Protein AF-A0A2A2QJ12-F1 (afdb_monomer)

Sequence (114 aa):
MAMLELDFEKTVRPLLKTYCLTCNSTSKQKGELDLERFVSMGDIRRHPLIWKKITEQLEHREMPPADEPQPSVEEIGRLSGWIDRTLGALAASNSGRSAAVRQISKSNPNDSNR

Solvent-accessible surface area (backbone atoms only — not comparable to full-atom values): 6882 Å² total; per-residue (Å²): 108,72,70,60,52,51,45,35,67,72,52,43,49,55,50,39,55,73,48,42,42,78,40,18,15,85,92,32,55,83,64,82,38,58,59,67,78,56,80,45,71,70,51,46,68,76,41,57,68,60,56,51,51,50,38,54,31,43,75,70,61,62,47,39,50,92,92,44,73,71,77,50,74,67,54,43,50,54,46,40,53,49,49,51,55,49,53,50,55,52,50,55,61,48,53,57,55,56,57,68,71,68,68,89,82,76,83,85,92,76,91,81,90,134

pLDDT: mean 83.2, std 16.5, range [41.22, 96.88]

Radius of gyration: 20.64 Å; Cα contacts (8 Å, |Δi|>4): 80; chains: 1; bounding box: 42×31×74 Å

Structure (mmCIF, N/CA/C/O backbone):
data_AF-A0A2A2QJ12-F1
#
_entry.id   AF-A0A2A2QJ12-F1
#
loop_
_atom_site.group_PDB
_atom_site.id
_atom_site.type_symbol
_atom_site.label_atom_id
_atom_site.label_alt_id
_atom_site.label_comp_id
_atom_site.label_asym_id
_atom_site.label_entity_id
_atom_site.label_seq_id
_atom_site.pdbx_PDB_ins_code
_atom_site.Cartn_x
_atom_site.Cartn_y
_atom_site.Cartn_z
_atom_site.occupancy
_atom_site.B_iso_or_equiv
_atom_site.auth_seq_id
_atom_site.auth_comp_id
_atom_site.auth_asym_id
_atom_site.auth_atom_id
_atom_site.pdbx_PDB_model_num
ATOM 1 N N . MET A 1 1 ? 13.008 -8.635 -11.019 1.00 78.06 1 MET A N 1
ATOM 2 C CA . MET A 1 1 ? 11.559 -8.646 -10.714 1.00 78.06 1 MET A CA 1
ATOM 3 C C . MET A 1 1 ? 11.174 -9.731 -9.712 1.00 78.06 1 MET A C 1
ATOM 5 O O . MET A 1 1 ? 10.444 -9.399 -8.798 1.00 78.06 1 MET A O 1
ATOM 9 N N . ALA A 1 2 ? 11.697 -10.964 -9.797 1.00 85.75 2 ALA A N 1
ATOM 10 C CA . ALA A 1 2 ? 11.333 -12.058 -8.876 1.00 85.75 2 ALA A CA 1
ATOM 11 C C . ALA A 1 2 ? 11.457 -11.727 -7.370 1.00 85.75 2 ALA A C 1
ATOM 13 O O . ALA A 1 2 ? 10.586 -12.096 -6.594 1.00 85.75 2 ALA A O 1
ATOM 14 N N . MET A 1 3 ? 12.491 -10.982 -6.957 1.00 89.62 3 MET A N 1
ATOM 15 C CA . MET A 1 3 ? 12.621 -10.522 -5.563 1.00 89.62 3 MET A CA 1
ATOM 16 C C . MET A 1 3 ? 11.497 -9.561 -5.138 1.00 89.62 3 MET A C 1
ATOM 18 O O . MET A 1 3 ? 11.016 -9.657 -4.019 1.00 89.62 3 MET A O 1
ATOM 22 N N . LEU A 1 4 ? 11.033 -8.684 -6.036 1.00 93.19 4 LEU A N 1
ATOM 23 C CA . LEU A 1 4 ? 9.937 -7.749 -5.749 1.00 93.19 4 LEU A CA 1
ATOM 24 C C . LEU A 1 4 ? 8.587 -8.466 -5.645 1.00 93.19 4 LEU A C 1
ATOM 26 O O . LEU A 1 4 ? 7.766 -8.075 -4.824 1.00 93.19 4 LEU A O 1
ATOM 30 N N . GLU A 1 5 ? 8.375 -9.518 -6.439 1.00 92.56 5 GLU A N 1
ATOM 31 C CA . GLU A 1 5 ? 7.189 -10.383 -6.339 1.00 92.56 5 GLU A CA 1
ATOM 32 C C . GLU A 1 5 ? 7.173 -11.144 -5.002 1.00 92.56 5 GLU A C 1
ATOM 34 O O . GLU A 1 5 ? 6.144 -11.241 -4.341 1.00 92.56 5 GLU A O 1
ATOM 39 N N . LEU A 1 6 ? 8.333 -11.644 -4.559 1.00 94.25 6 LEU A N 1
ATOM 40 C CA . LEU A 1 6 ? 8.448 -12.318 -3.266 1.00 94.25 6 LEU A CA 1
ATOM 41 C C . LEU A 1 6 ? 8.174 -11.357 -2.100 1.00 94.25 6 LEU A C 1
ATOM 43 O O . LEU A 1 6 ? 7.432 -11.710 -1.183 1.00 94.25 6 LEU A O 1
ATOM 47 N N . ASP A 1 7 ? 8.749 -10.153 -2.149 1.00 94.38 7 ASP A N 1
ATOM 48 C CA . ASP A 1 7 ? 8.488 -9.091 -1.170 1.00 94.38 7 ASP A CA 1
ATOM 49 C C . ASP A 1 7 ? 7.008 -8.683 -1.171 1.00 94.38 7 ASP A C 1
ATOM 51 O O . ASP A 1 7 ? 6.438 -8.416 -0.110 1.00 94.38 7 ASP A O 1
ATOM 55 N N . PHE A 1 8 ? 6.373 -8.663 -2.349 1.00 94.81 8 PHE A N 1
ATOM 56 C CA . PHE A 1 8 ? 4.955 -8.360 -2.471 1.00 94.81 8 PHE A CA 1
ATOM 57 C C . PHE A 1 8 ? 4.113 -9.363 -1.682 1.00 94.81 8 PHE A C 1
ATOM 59 O O . PHE A 1 8 ? 3.364 -8.969 -0.791 1.00 94.81 8 PHE A O 1
ATOM 66 N N . GLU A 1 9 ? 4.286 -10.659 -1.938 1.00 94.06 9 GLU A N 1
ATOM 67 C CA . GLU A 1 9 ? 3.492 -11.698 -1.277 1.00 94.06 9 GLU A CA 1
ATOM 68 C C . GLU A 1 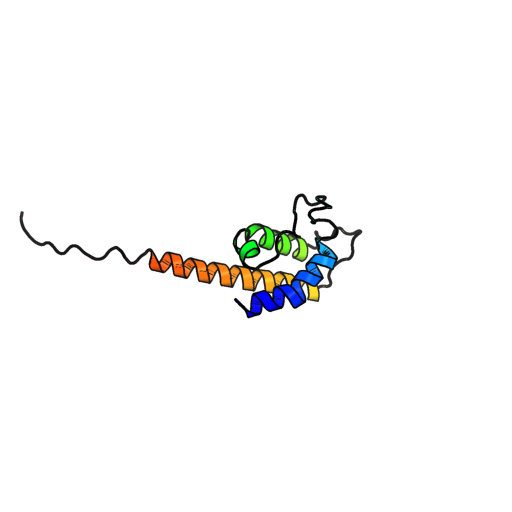9 ? 3.795 -11.827 0.220 1.00 94.06 9 GLU A C 1
ATOM 70 O O . GLU A 1 9 ? 2.883 -12.067 1.014 1.00 94.06 9 GLU A O 1
ATOM 75 N N . LYS A 1 10 ? 5.062 -11.675 0.625 1.00 94.75 10 LYS A N 1
ATOM 76 C CA . LYS A 1 10 ? 5.484 -11.928 2.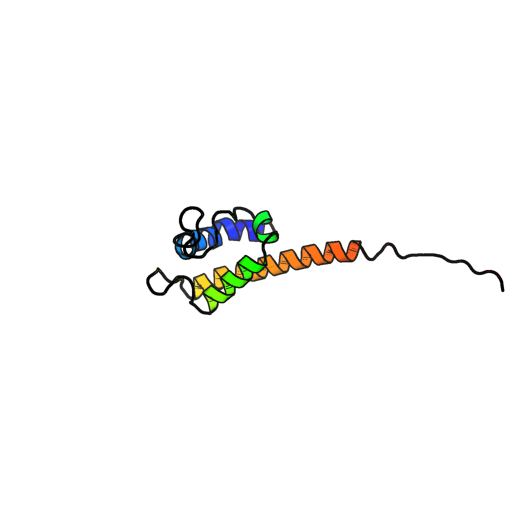012 1.00 94.75 10 LYS A CA 1
ATOM 77 C C . LYS A 1 10 ? 5.368 -10.726 2.936 1.00 94.75 10 LYS A C 1
ATOM 79 O O . LYS A 1 10 ? 5.192 -10.923 4.135 1.00 94.75 10 LYS A O 1
ATOM 84 N N . THR A 1 11 ? 5.479 -9.514 2.404 1.00 93.25 11 THR A N 1
ATOM 85 C CA . THR A 1 11 ? 5.580 -8.301 3.225 1.00 93.25 11 THR A CA 1
ATOM 86 C C . THR A 1 11 ? 4.451 -7.336 2.913 1.00 93.25 11 THR A C 1
ATOM 88 O O . THR A 1 11 ? 3.710 -6.947 3.808 1.00 93.25 11 THR A O 1
ATOM 91 N N . VAL 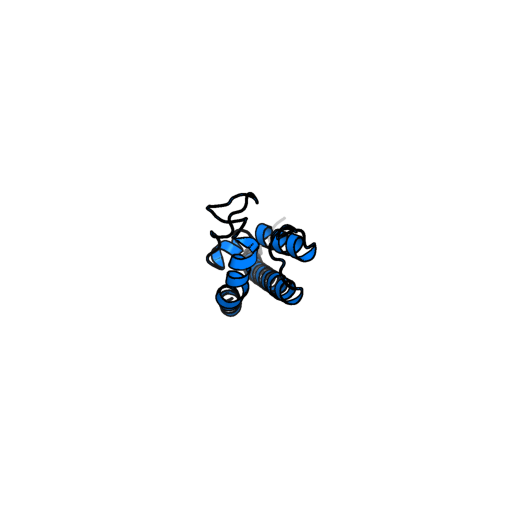A 1 12 ? 4.267 -6.974 1.646 1.00 95.00 12 VAL A N 1
ATOM 92 C CA . VAL A 1 12 ? 3.328 -5.908 1.265 1.00 95.00 12 VAL A CA 1
ATOM 93 C C . VAL A 1 12 ? 1.885 -6.371 1.352 1.00 95.00 12 VAL A C 1
ATOM 95 O O . VAL A 1 12 ? 1.053 -5.692 1.941 1.00 95.00 12 VAL A O 1
ATOM 98 N N . ARG A 1 13 ? 1.571 -7.542 0.802 1.00 93.44 13 ARG A N 1
ATOM 99 C CA . ARG A 1 13 ? 0.207 -8.063 0.747 1.00 93.44 13 ARG A CA 1
ATOM 100 C C . ARG A 1 13 ? -0.400 -8.302 2.137 1.00 93.44 13 ARG A C 1
ATOM 102 O O . ARG A 1 13 ? -1.573 -7.969 2.306 1.00 93.44 13 ARG A O 1
ATOM 109 N N . PRO A 1 14 ? 0.337 -8.808 3.146 1.00 94.81 14 PRO A N 1
ATOM 110 C CA . PRO A 1 14 ? -0.135 -8.809 4.529 1.00 94.81 14 PRO A CA 1
ATOM 111 C C . PRO A 1 14 ? -0.444 -7.407 5.068 1.00 94.81 14 PRO A C 1
ATOM 113 O O . PRO A 1 14 ? -1.500 -7.220 5.661 1.00 94.81 14 PRO A O 1
ATOM 116 N N . LEU A 1 15 ? 0.411 -6.411 4.811 1.00 94.69 15 LEU A N 1
ATOM 117 C CA . LEU A 1 15 ? 0.168 -5.034 5.259 1.00 94.69 15 LEU A CA 1
ATOM 118 C C . LEU A 1 15 ? -1.064 -4.423 4.574 1.00 94.69 15 LEU A C 1
ATOM 120 O O . LEU A 1 15 ? -1.899 -3.817 5.239 1.00 94.69 15 LEU A O 1
ATOM 124 N N . LEU A 1 16 ? -1.242 -4.651 3.269 1.00 93.75 16 LEU A N 1
ATOM 125 C CA . LEU A 1 16 ? -2.446 -4.223 2.551 1.00 93.75 16 LEU A CA 1
ATOM 126 C C . LEU A 1 16 ? -3.704 -4.867 3.141 1.00 93.75 16 LEU A C 1
ATOM 128 O O . LEU A 1 16 ? -4.706 -4.180 3.322 1.00 93.75 16 LEU A O 1
ATOM 132 N N . LYS A 1 17 ? -3.658 -6.162 3.478 1.00 92.94 17 LYS A N 1
ATOM 133 C CA . LYS A 1 17 ? -4.776 -6.861 4.132 1.00 92.94 17 LYS A CA 1
ATOM 134 C C . LYS A 1 17 ? -5.145 -6.232 5.472 1.00 92.94 17 LYS A C 1
ATOM 136 O O . LYS A 1 17 ? -6.331 -6.060 5.733 1.00 92.94 17 LYS A O 1
ATOM 141 N N . THR A 1 18 ? -4.150 -5.890 6.286 1.00 93.25 18 THR A N 1
ATOM 142 C CA . THR A 1 18 ? -4.363 -5.310 7.617 1.00 93.25 18 THR A CA 1
ATOM 143 C C . THR A 1 18 ? -4.899 -3.884 7.546 1.00 93.25 18 THR A C 1
ATOM 145 O O . THR A 1 18 ? -5.830 -3.553 8.272 1.00 93.25 18 THR A O 1
ATOM 148 N N . TYR A 1 19 ? -4.328 -3.047 6.676 1.00 93.19 19 TYR A N 1
ATOM 149 C CA . TYR A 1 19 ? -4.533 -1.597 6.730 1.00 93.19 19 TYR A CA 1
ATOM 150 C C . TYR A 1 19 ? -5.401 -1.044 5.598 1.00 93.19 19 TYR A C 1
ATOM 152 O O . TYR A 1 19 ? -6.057 -0.023 5.765 1.00 93.19 19 TYR A O 1
ATOM 160 N N . CYS A 1 20 ? -5.415 -1.683 4.428 1.00 91.75 20 CYS A N 1
ATOM 161 C CA . CYS A 1 20 ? -6.019 -1.098 3.230 1.00 91.75 20 CYS A CA 1
ATOM 162 C C . CYS A 1 20 ? -7.318 -1.801 2.813 1.00 91.75 20 CYS A C 1
ATOM 164 O O . CYS A 1 20 ? -8.290 -1.131 2.458 1.00 91.75 20 CYS A O 1
ATOM 166 N N . LEU A 1 21 ? -7.359 -3.138 2.858 1.00 90.88 21 LEU A N 1
ATOM 167 C CA . LEU A 1 21 ? -8.487 -3.935 2.349 1.00 90.88 21 LEU A CA 1
ATOM 168 C C . LEU A 1 21 ? -9.737 -3.875 3.238 1.00 90.88 21 LEU A C 1
ATOM 170 O O . LEU A 1 21 ? -10.836 -4.208 2.794 1.00 90.88 21 LEU A O 1
ATOM 174 N N . THR A 1 22 ? -9.602 -3.390 4.471 1.00 87.19 22 THR A N 1
ATOM 175 C CA . THR A 1 22 ? -10.736 -3.121 5.365 1.00 87.19 22 THR A CA 1
ATOM 176 C C . THR A 1 22 ? -11.682 -2.056 4.797 1.00 87.19 22 THR A C 1
ATOM 178 O O . THR A 1 22 ? -12.884 -2.115 5.070 1.00 87.19 22 THR A O 1
ATOM 181 N N . CYS A 1 23 ? -11.169 -1.137 3.966 1.00 88.25 23 CYS A N 1
ATOM 182 C CA . CYS A 1 23 ? -11.917 -0.025 3.362 1.00 88.25 23 CYS A CA 1
ATOM 183 C C . CYS A 1 23 ? -11.850 0.041 1.823 1.00 88.25 23 CYS A C 1
ATOM 185 O O . CYS A 1 23 ? -12.698 0.708 1.230 1.00 88.25 23 CYS A O 1
ATOM 187 N N . ASN A 1 24 ? -10.848 -0.598 1.203 1.00 88.06 24 ASN A N 1
ATOM 188 C CA . ASN A 1 24 ? -10.554 -0.569 -0.238 1.00 88.06 24 ASN A CA 1
ATOM 189 C C . ASN A 1 24 ? -10.533 -1.993 -0.830 1.00 88.06 24 ASN A C 1
ATOM 191 O O . ASN A 1 24 ? -9.536 -2.424 -1.414 1.00 88.06 24 ASN A O 1
ATOM 195 N N . SER A 1 25 ? -11.597 -2.762 -0.610 1.00 84.94 25 SER A N 1
ATOM 196 C CA . SER A 1 25 ? -11.770 -4.127 -1.139 1.00 84.94 25 SER A CA 1
ATOM 197 C C . SER A 1 25 ? -12.940 -4.199 -2.113 1.00 84.94 25 SER A C 1
ATOM 199 O O . SER A 1 25 ? -13.762 -3.283 -2.175 1.00 84.94 25 SER A O 1
ATOM 201 N N . THR A 1 26 ? -13.082 -5.315 -2.835 1.00 82.38 26 THR A N 1
ATOM 202 C CA . THR A 1 26 ? -14.210 -5.508 -3.758 1.00 82.38 26 THR A CA 1
ATOM 203 C C . THR A 1 26 ? -15.554 -5.360 -3.031 1.00 82.38 26 THR A C 1
ATOM 205 O O . THR A 1 26 ? -16.503 -4.778 -3.560 1.00 82.38 26 THR A O 1
ATOM 208 N N . SER A 1 27 ? -15.626 -5.854 -1.788 1.00 75.56 27 SER A N 1
ATOM 209 C CA . SER A 1 27 ? -16.837 -5.813 -0.955 1.00 75.56 27 SER A CA 1
ATOM 210 C C . SER A 1 27 ? -17.073 -4.469 -0.254 1.00 75.56 27 SER A C 1
ATOM 212 O O . SER A 1 27 ? -18.218 -4.123 0.040 1.00 75.56 27 SER A O 1
ATOM 214 N N . LYS A 1 28 ? -16.011 -3.697 0.008 1.00 66.31 28 LYS A N 1
ATOM 215 C CA . LYS A 1 28 ? -16.073 -2.394 0.673 1.00 66.31 28 LYS A CA 1
ATOM 216 C C . LYS A 1 28 ? -15.381 -1.357 -0.203 1.00 66.31 28 LYS A C 1
ATOM 218 O O . LYS A 1 28 ? -14.168 -1.212 -0.155 1.00 66.31 28 LYS A O 1
ATOM 223 N N . GLN A 1 29 ? -16.178 -0.606 -0.960 1.00 61.41 29 GLN A N 1
ATOM 224 C CA . GLN A 1 29 ? -15.713 0.477 -1.836 1.00 61.41 29 GLN A CA 1
ATOM 225 C C . GLN A 1 29 ? -15.780 1.853 -1.153 1.00 61.41 29 GLN A C 1
ATOM 227 O O . GLN A 1 29 ? -16.007 2.861 -1.816 1.00 61.41 29 GLN A O 1
ATOM 232 N N . LYS A 1 30 ? -15.592 1.929 0.176 1.00 63.25 30 LYS A N 1
ATOM 233 C CA . LYS A 1 30 ? -15.606 3.223 0.890 1.00 63.25 30 LYS A CA 1
ATOM 234 C C . LYS A 1 30 ? -14.546 4.192 0.345 1.00 63.25 30 LYS A C 1
ATOM 236 O O . LYS A 1 30 ? -14.749 5.395 0.433 1.00 63.25 30 LYS A O 1
ATOM 241 N N . GLY A 1 31 ? -13.449 3.674 -0.212 1.00 61.12 31 GLY A N 1
ATOM 242 C CA . GLY A 1 31 ? -12.396 4.467 -0.854 1.00 61.12 31 GLY A CA 1
ATOM 243 C C . GLY A 1 31 ? -12.450 4.539 -2.385 1.00 61.12 31 GLY A C 1
ATOM 244 O O . GLY A 1 31 ? -11.457 4.945 -2.980 1.00 61.12 31 GLY A O 1
ATOM 245 N N . GLU A 1 32 ? 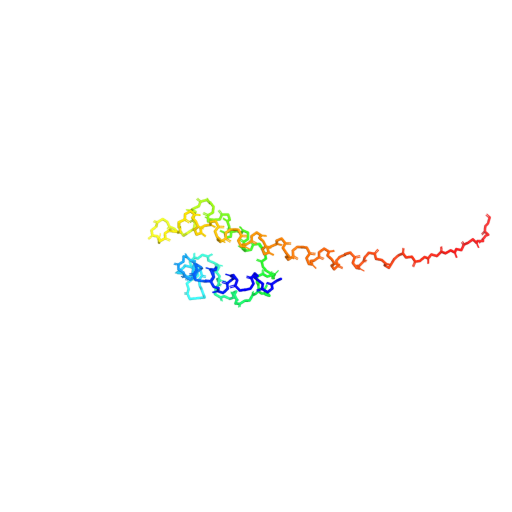-13.546 4.102 -3.030 1.00 72.75 32 GLU A N 1
ATOM 246 C CA . GLU A 1 32 ? -13.709 4.059 -4.506 1.00 72.75 32 GLU A CA 1
ATOM 247 C C . GLU A 1 32 ? -12.617 3.259 -5.253 1.00 72.75 32 GLU A C 1
ATOM 249 O O . GLU A 1 32 ? -12.482 3.319 -6.477 1.00 72.75 32 GLU A O 1
ATOM 254 N N . LEU A 1 33 ? -11.828 2.486 -4.508 1.00 84.88 33 LEU A N 1
ATOM 255 C CA . LEU A 1 33 ? -10.669 1.745 -4.970 1.00 84.88 33 LEU A CA 1
ATOM 256 C C . LEU A 1 33 ? -10.771 0.307 -4.476 1.00 84.88 33 LEU A C 1
ATOM 258 O O . LEU A 1 33 ? -11.004 0.057 -3.297 1.00 84.88 33 LEU A O 1
ATOM 262 N N . ASP A 1 34 ? -10.559 -0.635 -5.387 1.00 88.25 34 ASP A N 1
ATOM 263 C CA . ASP A 1 34 ? -10.452 -2.051 -5.063 1.00 88.25 34 ASP A CA 1
ATOM 264 C C . ASP A 1 34 ? -8.989 -2.479 -5.173 1.00 88.25 34 ASP A C 1
ATOM 266 O O . ASP A 1 34 ? -8.434 -2.563 -6.275 1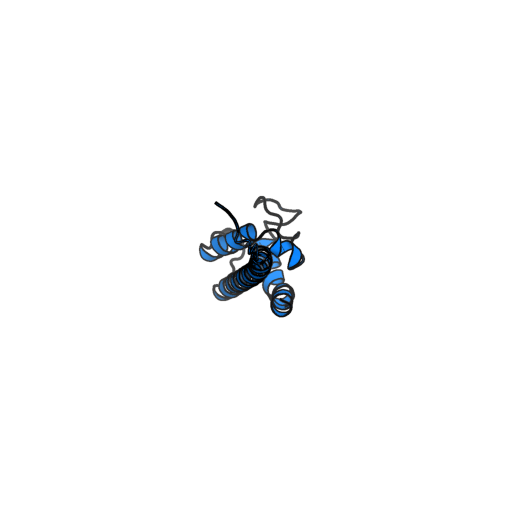.00 88.25 34 ASP A O 1
ATOM 270 N N . LEU A 1 35 ? -8.362 -2.721 -4.023 1.00 90.62 35 LEU A N 1
ATOM 271 C CA . LEU A 1 35 ? -6.990 -3.200 -3.940 1.00 90.62 35 LEU A CA 1
ATOM 272 C C . LEU A 1 35 ? -6.874 -4.730 -3.964 1.00 90.62 35 LEU A C 1
ATOM 274 O O . LEU A 1 35 ? -5.777 -5.241 -4.188 1.00 90.62 35 LEU A O 1
ATOM 278 N N . GLU A 1 36 ? -7.975 -5.472 -3.805 1.00 88.94 36 GLU A N 1
ATOM 279 C CA . GLU A 1 36 ? -7.970 -6.943 -3.863 1.00 88.94 36 GLU A CA 1
ATOM 280 C C . GLU A 1 36 ? -7.669 -7.464 -5.264 1.00 88.94 36 GLU A C 1
ATOM 282 O O . GLU A 1 36 ? -7.078 -8.533 -5.418 1.00 88.94 36 GLU A O 1
ATOM 287 N N . ARG A 1 37 ? -8.007 -6.683 -6.294 1.00 89.94 37 ARG A N 1
ATOM 288 C CA . ARG A 1 37 ? -7.749 -7.034 -7.695 1.00 89.94 37 ARG A CA 1
ATOM 289 C C . ARG A 1 37 ? -6.262 -7.094 -8.064 1.00 89.94 37 ARG A C 1
ATOM 291 O O . ARG A 1 37 ? -5.926 -7.600 -9.132 1.00 89.94 37 ARG A O 1
ATOM 298 N N . PHE A 1 38 ? -5.371 -6.535 -7.244 1.00 91.56 38 PHE A N 1
ATOM 299 C CA . PHE A 1 38 ? -3.931 -6.560 -7.500 1.00 91.56 38 PHE A CA 1
ATOM 300 C C . PHE A 1 38 ? -3.317 -7.823 -6.904 1.00 91.56 38 PHE A C 1
ATOM 302 O O . PHE A 1 38 ? -2.839 -7.828 -5.773 1.00 91.56 38 PHE A O 1
ATOM 309 N N . VAL A 1 39 ? -3.335 -8.902 -7.684 1.00 89.25 39 VAL A N 1
ATOM 310 C CA . VAL A 1 39 ? -2.845 -10.223 -7.256 1.00 89.25 39 VAL A CA 1
ATOM 311 C C . VAL A 1 39 ? -1.494 -10.590 -7.867 1.00 89.25 39 VAL A C 1
ATOM 313 O O . VAL A 1 39 ? -0.969 -11.661 -7.586 1.00 89.25 39 VAL A O 1
ATOM 316 N N . SER A 1 40 ? -0.941 -9.729 -8.724 1.00 89.75 40 SER A N 1
ATOM 317 C CA . SER A 1 40 ? 0.338 -9.962 -9.394 1.00 89.75 40 SER A CA 1
ATOM 318 C C . SER A 1 40 ? 1.083 -8.664 -9.705 1.00 89.75 40 SER A C 1
ATOM 320 O O . SER A 1 40 ? 0.481 -7.596 -9.885 1.00 89.75 40 SER A O 1
ATOM 322 N N . MET A 1 41 ? 2.400 -8.760 -9.917 1.00 89.62 41 MET A N 1
ATOM 323 C CA . MET A 1 41 ? 3.197 -7.641 -10.452 1.00 89.62 41 MET A CA 1
ATOM 324 C C . MET A 1 41 ? 2.702 -7.161 -11.827 1.00 89.62 41 MET A C 1
ATOM 326 O O . MET A 1 41 ? 2.904 -6.001 -12.203 1.00 89.62 41 MET A O 1
ATOM 330 N N . GLY A 1 42 ? 2.026 -8.030 -12.587 1.00 90.62 42 GLY A N 1
ATOM 331 C CA . GLY A 1 42 ? 1.379 -7.677 -13.849 1.00 90.62 42 GLY A CA 1
ATOM 332 C C . GLY A 1 42 ? 0.263 -6.646 -13.674 1.00 90.62 42 GLY A C 1
ATOM 333 O O . GLY A 1 42 ? 0.183 -5.700 -14.464 1.00 90.62 42 GLY A O 1
ATOM 334 N N . ASP A 1 43 ? -0.544 -6.791 -12.624 1.00 91.38 43 ASP A N 1
ATOM 335 C CA . ASP A 1 43 ? -1.649 -5.882 -12.301 1.00 91.38 43 ASP A CA 1
ATOM 336 C C . ASP A 1 43 ? -1.132 -4.549 -11.768 1.00 91.38 43 ASP A C 1
ATOM 338 O O . ASP A 1 43 ? -1.607 -3.485 -12.180 1.00 91.38 43 ASP A O 1
ATOM 342 N N . ILE A 1 44 ? -0.099 -4.610 -10.921 1.00 91.25 44 ILE A N 1
ATOM 343 C CA . ILE A 1 44 ? 0.617 -3.443 -10.391 1.00 91.25 44 ILE A CA 1
ATOM 344 C C . ILE A 1 44 ? 1.180 -2.603 -11.539 1.00 91.25 44 ILE A C 1
ATOM 346 O O . ILE A 1 44 ? 0.938 -1.397 -11.622 1.00 91.25 44 ILE A O 1
ATOM 350 N N . ARG A 1 45 ? 1.854 -3.253 -12.498 1.00 91.38 45 ARG A N 1
ATOM 351 C CA . ARG A 1 45 ? 2.443 -2.593 -13.671 1.00 91.38 45 ARG A CA 1
ATOM 352 C C . ARG A 1 45 ? 1.431 -1.832 -14.518 1.00 91.38 45 ARG A C 1
ATOM 354 O O . ARG A 1 45 ? 1.795 -0.829 -15.127 1.00 91.38 45 ARG A O 1
ATOM 361 N N . ARG A 1 46 ? 0.192 -2.317 -14.604 1.00 91.44 46 ARG A N 1
ATOM 362 C CA . ARG A 1 46 ? -0.864 -1.676 -15.399 1.00 91.44 46 ARG A CA 1
ATOM 363 C C . ARG A 1 46 ? -1.436 -0.427 -14.726 1.00 91.44 46 ARG A C 1
ATOM 365 O O . ARG A 1 46 ? -2.052 0.378 -15.414 1.00 91.44 46 ARG A O 1
ATOM 372 N N . HIS A 1 47 ? -1.213 -0.239 -13.423 1.00 93.12 47 HIS A N 1
ATOM 373 C CA . HIS A 1 47 ? -1.834 0.840 -12.651 1.00 93.12 47 HIS A CA 1
ATOM 374 C C . HIS A 1 47 ? -0.848 1.584 -11.733 1.00 93.12 47 HIS A C 1
ATOM 376 O O . HIS A 1 47 ? -1.124 1.755 -10.546 1.00 93.12 47 HIS A O 1
ATOM 382 N N . PRO A 1 48 ? 0.291 2.079 -12.246 1.00 92.62 48 PRO A N 1
ATOM 383 C CA . PRO A 1 48 ? 1.342 2.668 -11.413 1.00 92.62 48 PRO A CA 1
ATOM 384 C C . PRO A 1 48 ? 0.885 3.909 -10.628 1.00 92.62 48 PRO A C 1
ATOM 386 O O . PRO A 1 48 ? 1.410 4.178 -9.554 1.00 92.62 48 PRO A O 1
ATOM 389 N N . LEU A 1 49 ? -0.101 4.657 -11.139 1.00 92.19 49 LEU A N 1
ATOM 390 C CA . LEU A 1 49 ? -0.626 5.858 -10.477 1.00 92.19 49 LEU A CA 1
ATOM 391 C C . LEU A 1 49 ? -1.389 5.544 -9.184 1.00 92.19 49 LEU A C 1
ATOM 393 O O . LEU A 1 49 ? -1.323 6.325 -8.243 1.00 92.19 49 LEU A O 1
ATOM 397 N N . ILE A 1 50 ? -2.063 4.392 -9.117 1.00 93.25 50 ILE A N 1
ATOM 398 C CA . ILE A 1 50 ? -2.753 3.952 -7.897 1.00 93.25 50 ILE A CA 1
ATOM 399 C C . ILE A 1 50 ? -1.731 3.729 -6.780 1.00 93.25 50 ILE A C 1
ATOM 401 O O . ILE A 1 50 ? -1.921 4.197 -5.663 1.00 93.25 50 ILE A O 1
ATOM 405 N N . TRP A 1 51 ? -0.612 3.078 -7.102 1.00 94.81 51 TRP A N 1
ATOM 406 C CA . TRP A 1 51 ? 0.449 2.791 -6.138 1.00 94.81 51 TRP A CA 1
ATOM 407 C C . TRP A 1 51 ? 1.174 4.047 -5.661 1.00 94.81 51 TRP A C 1
ATOM 409 O O . TRP A 1 51 ? 1.455 4.151 -4.474 1.00 94.81 51 TRP A O 1
ATOM 419 N N . LYS A 1 52 ? 1.385 5.038 -6.537 1.00 93.50 52 LYS A N 1
ATOM 420 C CA . LYS A 1 52 ? 1.888 6.356 -6.113 1.00 93.50 52 LYS A CA 1
ATOM 421 C C . LYS A 1 52 ? 0.956 7.029 -5.109 1.00 93.50 52 LYS A C 1
ATOM 423 O O . LYS A 1 52 ? 1.411 7.453 -4.055 1.00 93.50 52 LYS A O 1
ATOM 428 N N . LYS A 1 53 ? -0.347 7.051 -5.405 1.00 93.12 53 LYS A N 1
ATOM 429 C CA . LYS A 1 53 ? -1.347 7.644 -4.512 1.00 93.12 53 LYS A CA 1
ATOM 430 C C . LYS A 1 53 ? -1.388 6.940 -3.153 1.00 93.12 53 LYS A C 1
ATOM 432 O O . LYS A 1 53 ? -1.523 7.601 -2.136 1.00 93.12 53 LYS A O 1
ATOM 437 N N . ILE A 1 54 ? -1.246 5.611 -3.113 1.00 92.88 54 ILE A N 1
ATOM 438 C CA . ILE A 1 54 ? -1.155 4.873 -1.841 1.00 92.88 54 ILE A CA 1
ATOM 439 C C . ILE A 1 54 ? 0.032 5.366 -1.009 1.00 92.88 54 ILE A C 1
ATOM 441 O O . ILE A 1 54 ? -0.145 5.623 0.178 1.00 92.88 54 ILE A O 1
ATOM 445 N N . THR A 1 55 ? 1.214 5.513 -1.616 1.00 93.62 55 THR A N 1
ATOM 446 C CA . THR A 1 55 ? 2.393 6.042 -0.917 1.00 93.62 55 THR A CA 1
ATOM 447 C C . THR A 1 55 ? 2.123 7.433 -0.350 1.00 93.62 55 THR A C 1
ATOM 449 O O . THR A 1 55 ? 2.343 7.638 0.837 1.00 93.62 55 THR A O 1
ATOM 452 N N . GLU A 1 56 ? 1.562 8.345 -1.150 1.00 93.56 56 GLU A N 1
ATOM 453 C CA . GLU A 1 56 ? 1.220 9.708 -0.710 1.00 93.56 56 GLU A CA 1
ATOM 454 C C . GLU A 1 56 ? 0.273 9.696 0.505 1.00 93.56 56 GLU A C 1
ATOM 456 O O . GLU A 1 56 ? 0.545 10.349 1.513 1.00 93.56 56 GLU A O 1
ATOM 461 N N . GLN A 1 57 ? -0.793 8.885 0.465 1.00 92.94 57 GLN A N 1
ATOM 462 C CA . GLN A 1 57 ? -1.736 8.798 1.586 1.00 92.94 57 GLN A CA 1
ATOM 463 C C . GLN A 1 57 ? -1.109 8.196 2.852 1.00 92.94 57 GLN A C 1
ATOM 465 O O . GLN A 1 57 ? -1.461 8.607 3.959 1.00 92.94 57 GLN A O 1
ATOM 470 N N . LEU A 1 58 ? -0.200 7.224 2.708 1.00 92.44 58 LEU A N 1
ATOM 471 C CA . LEU A 1 58 ? 0.516 6.620 3.836 1.00 92.44 58 LEU A CA 1
ATOM 472 C C . LEU A 1 58 ? 1.515 7.605 4.457 1.00 92.44 58 LEU A C 1
ATOM 474 O O . LEU A 1 58 ? 1.601 7.707 5.680 1.00 92.44 58 LEU A O 1
ATOM 478 N N . GLU A 1 59 ? 2.256 8.343 3.629 1.00 91.31 59 GLU A N 1
ATOM 479 C CA . GLU A 1 59 ? 3.252 9.324 4.071 1.00 91.31 59 GLU A CA 1
ATOM 480 C C . GLU A 1 59 ? 2.609 10.506 4.800 1.00 91.31 59 GLU A C 1
ATOM 482 O O . GLU A 1 59 ? 3.133 10.963 5.818 1.00 91.31 59 GLU A O 1
ATOM 487 N N . HIS A 1 60 ? 1.436 10.948 4.343 1.00 93.25 60 HIS A N 1
ATOM 488 C CA . HIS A 1 60 ? 0.653 11.986 5.013 1.00 93.25 60 HIS A CA 1
ATOM 489 C C . HIS A 1 60 ? -0.186 11.471 6.193 1.00 93.25 60 HIS A C 1
ATOM 491 O O . HIS A 1 60 ? -0.812 12.271 6.885 1.00 93.25 60 HIS A O 1
ATOM 497 N N . ARG A 1 61 ? -0.192 10.154 6.451 1.00 90.19 61 ARG A N 1
ATOM 498 C CA . ARG A 1 61 ? -1.054 9.496 7.452 1.00 90.19 61 ARG A CA 1
ATOM 499 C C . ARG A 1 61 ? -2.543 9.811 7.282 1.00 90.19 61 ARG A C 1
ATOM 501 O O . ARG A 1 61 ? -3.288 9.886 8.255 1.00 90.19 61 ARG A O 1
ATOM 508 N N . GLU A 1 62 ? -2.972 9.994 6.039 1.00 90.06 62 GLU A N 1
ATOM 509 C CA . GLU A 1 62 ? -4.382 10.186 5.697 1.00 90.06 62 GLU A CA 1
ATOM 510 C C . GLU A 1 62 ? -5.119 8.852 5.563 1.00 90.06 62 GLU A C 1
ATOM 512 O O . GLU A 1 62 ? -6.332 8.787 5.766 1.00 90.06 62 GLU A O 1
ATOM 517 N N . MET A 1 63 ? -4.391 7.793 5.194 1.00 89.94 63 MET A N 1
ATOM 518 C CA . MET A 1 63 ? -4.915 6.435 5.114 1.00 89.94 63 MET A CA 1
ATOM 519 C C . MET A 1 63 ? -4.009 5.475 5.891 1.00 89.94 63 MET A C 1
ATOM 521 O O . MET A 1 63 ? -2.799 5.475 5.656 1.00 89.94 63 MET A O 1
ATOM 525 N N . PRO A 1 64 ? -4.571 4.605 6.745 1.00 91.50 64 PRO A N 1
ATOM 526 C CA . PRO A 1 64 ? -6.002 4.453 7.046 1.00 91.50 64 PRO A CA 1
ATOM 527 C C . PRO A 1 64 ? -6.608 5.681 7.764 1.00 91.50 64 PRO A C 1
ATOM 529 O O . PRO A 1 64 ? -5.851 6.515 8.257 1.00 91.50 64 PRO A O 1
ATOM 532 N N . PRO A 1 65 ? -7.944 5.831 7.823 1.00 90.06 65 PRO A N 1
ATOM 533 C CA . PRO A 1 65 ? -8.594 6.868 8.628 1.00 90.06 65 PRO A CA 1
ATOM 534 C C . PRO A 1 65 ? -8.212 6.790 10.115 1.00 90.06 65 PRO A C 1
ATOM 536 O O . PRO A 1 65 ? -7.828 5.733 10.611 1.00 90.06 65 PRO A O 1
ATOM 539 N N . ALA A 1 66 ? -8.326 7.904 10.844 1.00 89.31 66 ALA A N 1
ATOM 540 C CA . ALA A 1 66 ? -7.856 8.005 12.232 1.00 89.31 66 ALA A CA 1
ATOM 541 C C . ALA A 1 66 ? -8.554 7.045 13.223 1.00 89.31 66 ALA A C 1
ATOM 543 O O . ALA A 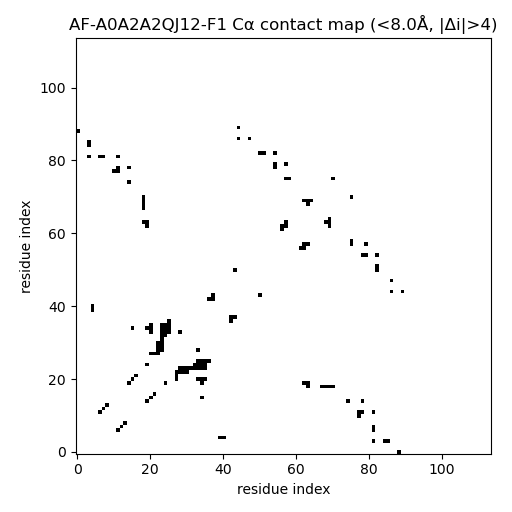1 66 ? -8.000 6.764 14.283 1.00 89.31 66 ALA A O 1
ATOM 544 N N . ASP A 1 67 ? -9.753 6.559 12.895 1.00 89.88 67 ASP A N 1
ATOM 545 C CA . ASP A 1 67 ? -10.523 5.570 13.659 1.00 89.88 67 ASP A CA 1
ATOM 546 C C . ASP A 1 67 ? -10.153 4.109 13.340 1.00 89.88 67 ASP A C 1
ATOM 548 O O . ASP A 1 67 ? -10.614 3.195 14.023 1.00 89.88 67 ASP A O 1
ATOM 552 N N . GLU A 1 68 ? -9.292 3.882 12.347 1.00 90.94 68 GLU A N 1
ATOM 553 C CA . GLU A 1 68 ? -8.796 2.566 11.944 1.00 90.94 68 GLU A CA 1
ATOM 554 C C . GLU A 1 68 ? -7.338 2.348 12.406 1.00 90.94 68 GLU A C 1
ATOM 556 O O . GLU A 1 68 ? -6.598 3.311 12.651 1.00 90.94 68 GLU A O 1
ATOM 561 N N . PRO A 1 69 ? -6.876 1.085 12.520 1.00 91.69 69 PRO A N 1
ATOM 562 C CA . PRO A 1 69 ? -5.497 0.779 12.888 1.00 91.69 69 PRO A CA 1
ATOM 563 C C . PRO A 1 69 ? -4.486 1.473 11.971 1.00 91.69 69 PRO A C 1
ATOM 565 O O . PRO A 1 69 ? -4.518 1.308 10.754 1.00 91.69 69 PRO A O 1
ATOM 568 N N . GLN A 1 70 ? -3.552 2.213 12.564 1.00 93.88 70 GLN A N 1
ATOM 569 C CA . GLN A 1 70 ? -2.512 2.930 11.829 1.00 93.88 70 GLN A CA 1
ATOM 570 C C . GLN A 1 70 ? -1.250 2.070 11.671 1.00 93.88 70 GLN A C 1
ATOM 572 O O . GLN A 1 70 ? -0.801 1.476 12.658 1.00 93.88 70 GLN A O 1
ATOM 577 N N . PRO A 1 71 ? -0.625 2.032 10.482 1.00 94.50 71 PRO A N 1
ATOM 578 C CA . PRO A 1 71 ? 0.684 1.423 10.320 1.00 94.50 71 PRO A CA 1
ATOM 579 C C . PRO A 1 71 ? 1.755 2.190 11.108 1.00 94.50 71 PRO A C 1
ATOM 581 O O . PRO A 1 71 ? 1.747 3.426 11.216 1.00 94.50 71 PRO A O 1
ATOM 584 N N . SER A 1 72 ? 2.727 1.453 11.637 1.00 96.06 72 SER A N 1
ATOM 585 C CA . SER A 1 72 ? 3.921 2.040 12.244 1.00 96.06 72 SER A CA 1
ATOM 586 C C . SER A 1 72 ? 4.780 2.766 11.199 1.00 96.06 72 SER A C 1
ATOM 588 O O . SER A 1 72 ? 4.670 2.532 9.997 1.00 96.06 72 SER A O 1
ATOM 590 N N . VAL A 1 73 ? 5.692 3.636 11.651 1.00 95.19 73 VAL A N 1
ATOM 591 C CA . VAL A 1 73 ? 6.663 4.310 10.760 1.00 95.19 73 VAL A CA 1
ATOM 592 C C . VAL A 1 73 ? 7.462 3.293 9.938 1.00 95.19 73 VAL A C 1
ATOM 594 O O . VAL A 1 73 ? 7.723 3.510 8.757 1.00 95.19 73 VAL A O 1
ATOM 597 N N . GLU A 1 74 ? 7.831 2.171 10.554 1.00 95.94 74 GLU A N 1
ATOM 598 C CA . GLU A 1 74 ? 8.596 1.122 9.890 1.00 95.94 74 GLU A CA 1
ATOM 599 C C . GLU A 1 74 ? 7.773 0.422 8.800 1.00 95.94 74 GLU A C 1
ATOM 601 O O . GLU A 1 74 ? 8.275 0.178 7.705 1.00 95.94 74 GLU A O 1
ATOM 606 N N . GLU A 1 75 ? 6.498 0.139 9.061 1.00 96.06 75 GLU A N 1
ATOM 607 C CA . GLU A 1 75 ? 5.598 -0.470 8.076 1.00 96.06 75 GLU A CA 1
ATOM 608 C C . GLU A 1 75 ? 5.291 0.471 6.913 1.00 96.06 75 GLU A C 1
ATOM 610 O O . GLU A 1 75 ? 5.294 0.019 5.767 1.00 96.06 75 GLU A O 1
ATOM 615 N N . ILE A 1 76 ? 5.119 1.772 7.184 1.00 95.88 76 ILE A N 1
ATOM 616 C CA . ILE A 1 76 ? 5.011 2.801 6.140 1.00 95.88 76 ILE A CA 1
ATOM 617 C C . ILE A 1 76 ? 6.263 2.766 5.261 1.00 95.88 76 ILE A C 1
ATOM 619 O O . ILE A 1 76 ? 6.140 2.639 4.046 1.00 95.88 76 ILE A O 1
ATOM 623 N N . GLY A 1 77 ? 7.460 2.782 5.859 1.00 95.56 77 GLY A N 1
ATOM 624 C CA . GLY A 1 77 ? 8.721 2.734 5.113 1.00 95.56 77 GLY A CA 1
ATOM 625 C C . GLY A 1 77 ? 8.912 1.448 4.300 1.00 95.56 77 GLY A C 1
ATOM 626 O O . GLY A 1 77 ? 9.460 1.475 3.196 1.00 95.56 77 GLY A O 1
ATOM 627 N N . ARG A 1 78 ? 8.435 0.303 4.807 1.00 95.69 78 ARG A N 1
ATOM 628 C CA . ARG A 1 78 ? 8.446 -0.970 4.066 1.00 95.69 78 ARG A CA 1
ATOM 629 C C . ARG A 1 78 ? 7.519 -0.918 2.849 1.00 95.69 78 ARG A C 1
ATOM 631 O O . ARG A 1 78 ? 7.924 -1.367 1.775 1.00 95.69 78 ARG A O 1
ATOM 638 N N . LEU A 1 79 ? 6.312 -0.373 3.010 1.00 95.25 79 LEU A N 1
ATOM 639 C CA . LEU A 1 79 ? 5.329 -0.200 1.937 1.00 95.25 79 LEU A CA 1
ATOM 640 C C . LEU A 1 79 ? 5.828 0.779 0.870 1.00 95.25 79 LEU A C 1
ATOM 642 O O . LEU A 1 79 ? 5.971 0.379 -0.287 1.00 95.25 79 LEU A O 1
ATOM 646 N N . SER A 1 80 ? 6.141 2.020 1.253 1.00 95.50 80 SER A N 1
ATOM 647 C CA . SER A 1 80 ? 6.584 3.064 0.319 1.00 95.50 80 SER A CA 1
ATOM 648 C C . SER A 1 80 ? 7.865 2.652 -0.402 1.00 95.50 80 SER A C 1
ATOM 650 O O . SER A 1 80 ? 7.925 2.667 -1.631 1.00 95.50 80 SER A O 1
ATOM 652 N N . GLY A 1 81 ? 8.845 2.126 0.336 1.00 95.94 81 GLY A N 1
ATOM 653 C CA . GLY A 1 81 ? 10.104 1.671 -0.239 1.00 95.94 81 GLY A CA 1
ATOM 654 C C . GLY A 1 81 ? 9.935 0.520 -1.234 1.00 95.94 81 GLY A C 1
ATOM 655 O O . GLY A 1 81 ? 10.658 0.460 -2.231 1.00 95.94 81 GLY A O 1
ATOM 656 N N . TRP A 1 82 ? 9.006 -0.414 -1.002 1.00 96.88 82 TRP A N 1
ATOM 657 C CA . TRP A 1 82 ? 8.714 -1.454 -1.992 1.00 96.88 82 TRP A CA 1
ATOM 658 C C . TRP A 1 82 ? 8.006 -0.884 -3.230 1.00 96.88 82 TRP A C 1
ATOM 660 O O . TRP A 1 82 ? 8.358 -1.275 -4.350 1.00 96.88 82 TRP A O 1
ATOM 670 N N . ILE A 1 83 ? 7.061 0.049 -3.052 1.00 95.75 83 ILE A N 1
ATOM 671 C CA . ILE A 1 83 ? 6.362 0.718 -4.160 1.00 95.75 83 ILE A CA 1
ATOM 672 C C . ILE A 1 83 ? 7.380 1.440 -5.048 1.00 95.75 83 ILE A C 1
ATOM 674 O O . ILE A 1 83 ? 7.404 1.208 -6.258 1.00 95.75 83 ILE A O 1
ATOM 678 N N . ASP A 1 84 ? 8.284 2.223 -4.464 1.00 95.38 84 ASP A N 1
ATOM 679 C CA . ASP A 1 84 ? 9.294 2.986 -5.201 1.00 95.38 84 ASP A CA 1
ATOM 680 C C . ASP A 1 84 ? 10.236 2.088 -6.002 1.00 95.38 84 ASP A C 1
ATOM 682 O O . ASP A 1 84 ? 10.437 2.297 -7.204 1.00 95.38 84 ASP A O 1
ATOM 686 N N . ARG A 1 85 ? 10.774 1.031 -5.374 1.00 96.12 85 ARG A N 1
ATOM 687 C CA . ARG A 1 85 ? 11.626 0.051 -6.070 1.00 96.12 85 ARG A CA 1
ATOM 688 C C . ARG A 1 85 ? 10.878 -0.624 -7.215 1.00 96.12 85 ARG A C 1
ATOM 690 O O . ARG A 1 85 ? 11.451 -0.843 -8.284 1.00 96.12 85 ARG A O 1
ATOM 697 N N . THR A 1 86 ? 9.602 -0.936 -7.009 1.00 95.12 86 THR A N 1
ATOM 698 C CA . THR A 1 86 ? 8.748 -1.561 -8.019 1.00 95.12 86 THR A CA 1
ATOM 699 C C . THR A 1 86 ? 8.506 -0.631 -9.197 1.00 95.12 86 THR A C 1
ATOM 701 O O . THR A 1 86 ? 8.787 -1.001 -10.339 1.00 95.12 86 THR A O 1
ATOM 704 N N . LEU A 1 87 ? 8.051 0.596 -8.947 1.00 93.69 87 LEU A N 1
ATOM 705 C CA . LEU A 1 87 ? 7.795 1.581 -9.994 1.00 93.69 87 LEU A CA 1
ATOM 706 C C . LEU A 1 87 ? 9.077 1.949 -10.752 1.00 93.69 87 LEU A C 1
ATOM 708 O O . LEU A 1 87 ? 9.051 2.028 -11.982 1.00 93.69 87 LEU A O 1
ATOM 712 N N . GLY A 1 88 ? 10.208 2.081 -10.054 1.00 93.81 88 GLY A N 1
ATOM 713 C CA . GLY A 1 88 ? 11.517 2.304 -10.667 1.00 93.81 88 GLY A CA 1
ATOM 714 C C . GLY A 1 88 ? 11.939 1.158 -11.591 1.00 93.81 88 GLY A C 1
ATOM 715 O O . GLY A 1 88 ? 12.307 1.385 -12.746 1.00 93.81 88 GLY A O 1
ATOM 716 N N . ALA A 1 89 ? 11.811 -0.091 -11.136 1.00 91.69 89 ALA A N 1
ATOM 717 C CA . ALA A 1 89 ? 12.147 -1.262 -11.943 1.00 91.69 89 ALA A CA 1
ATOM 718 C C . ALA A 1 89 ? 11.231 -1.406 -13.177 1.00 91.69 89 ALA A C 1
ATOM 720 O O . ALA A 1 89 ? 11.679 -1.801 -14.261 1.00 91.69 89 ALA A O 1
ATOM 721 N N . LEU A 1 90 ? 9.945 -1.066 -13.040 1.00 89.75 90 LEU A N 1
ATOM 722 C CA . LEU A 1 90 ? 8.983 -1.061 -14.143 1.00 89.75 90 LEU A CA 1
ATOM 723 C C . LEU A 1 90 ? 9.296 0.034 -15.170 1.00 89.75 90 LEU A C 1
ATOM 725 O O . LEU A 1 90 ? 9.252 -0.233 -16.374 1.00 89.75 90 LEU A O 1
ATOM 729 N N . ALA A 1 91 ? 9.656 1.236 -14.712 1.00 88.56 91 ALA A N 1
ATOM 730 C CA . ALA A 1 91 ? 10.067 2.337 -15.577 1.00 88.56 91 ALA A CA 1
ATOM 731 C C . ALA A 1 91 ? 11.330 1.982 -16.377 1.00 88.56 91 ALA A C 1
ATOM 733 O O . ALA A 1 91 ? 11.325 2.117 -17.601 1.00 88.56 91 ALA A O 1
ATOM 734 N N . ALA A 1 92 ? 12.356 1.428 -15.719 1.00 88.31 92 ALA A N 1
ATOM 735 C CA . ALA A 1 92 ? 13.587 0.962 -16.367 1.00 88.31 92 ALA A CA 1
ATOM 736 C C . ALA A 1 92 ? 13.325 -0.125 -17.431 1.00 88.31 92 ALA A C 1
ATOM 738 O O . ALA A 1 92 ? 13.926 -0.138 -18.505 1.00 88.31 92 ALA A 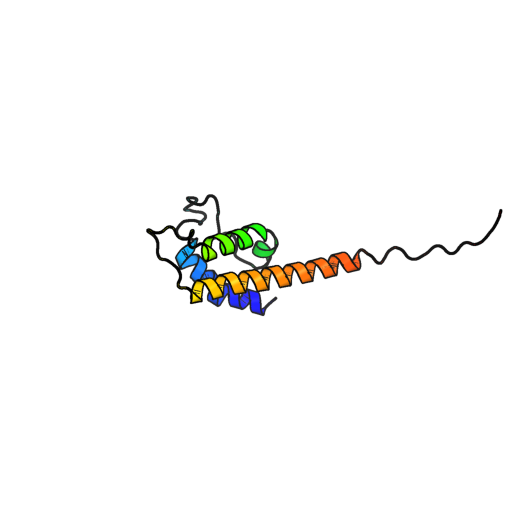O 1
ATOM 739 N N . SER A 1 93 ? 12.366 -1.017 -17.168 1.00 81.19 93 SER A N 1
ATOM 740 C CA . SER A 1 93 ? 11.966 -2.064 -18.118 1.00 81.19 93 SER A CA 1
ATOM 741 C C . SER A 1 93 ? 11.210 -1.513 -19.338 1.00 81.19 93 SER A C 1
ATOM 743 O O . SER A 1 93 ? 11.192 -2.142 -20.398 1.00 81.19 93 SER A O 1
ATOM 745 N N . ASN A 1 94 ? 10.556 -0.356 -19.205 1.00 71.88 94 ASN A N 1
ATOM 746 C CA . ASN A 1 94 ? 9.840 0.306 -20.296 1.00 71.88 94 ASN A CA 1
ATOM 747 C C . ASN A 1 94 ? 10.766 1.184 -21.148 1.00 71.88 94 ASN A C 1
ATOM 749 O O . ASN A 1 94 ? 10.639 1.178 -22.371 1.00 71.88 94 ASN A O 1
ATOM 753 N N . SER A 1 95 ? 11.732 1.878 -20.543 1.00 62.75 95 SER A N 1
ATOM 754 C CA . SER A 1 95 ? 12.731 2.665 -21.277 1.00 62.75 95 SER A CA 1
ATOM 755 C C .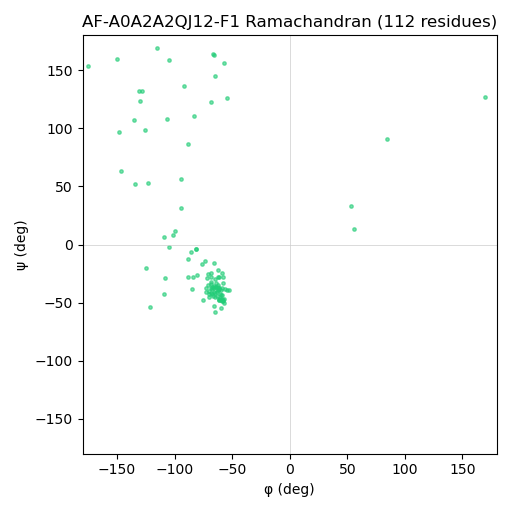 SER A 1 95 ? 13.648 1.794 -22.144 1.00 62.75 95 SER A C 1
ATOM 757 O O . SER A 1 95 ? 14.016 2.216 -23.240 1.00 62.75 95 SER A O 1
ATOM 759 N N . GLY A 1 96 ? 13.911 0.542 -21.747 1.00 53.44 96 GLY A N 1
ATOM 760 C CA . GLY A 1 96 ? 14.581 -0.450 -22.602 1.00 53.44 96 GLY A CA 1
ATOM 761 C C . GLY A 1 96 ? 13.784 -0.846 -23.857 1.00 53.44 96 GLY A C 1
ATOM 762 O O . GLY A 1 96 ? 14.370 -1.056 -24.917 1.00 53.44 96 GLY A O 1
ATOM 763 N N . ARG A 1 97 ? 12.442 -0.874 -23.788 1.00 52.34 97 ARG A N 1
ATOM 764 C CA . ARG A 1 97 ? 11.575 -1.098 -24.965 1.00 52.34 97 ARG A CA 1
ATOM 765 C C . ARG A 1 97 ? 11.533 0.117 -25.894 1.00 52.34 97 ARG A C 1
ATOM 767 O O . ARG A 1 97 ? 11.556 -0.052 -27.108 1.00 52.34 97 ARG A O 1
ATOM 774 N N . SER A 1 98 ? 11.532 1.331 -25.346 1.00 49.56 98 SER A N 1
ATOM 775 C CA . SER A 1 98 ? 11.554 2.564 -26.147 1.00 49.56 98 SER A CA 1
ATOM 776 C C . SER A 1 98 ? 12.909 2.824 -26.820 1.00 49.56 98 SER A C 1
ATOM 778 O O . SER A 1 98 ? 12.949 3.414 -27.898 1.00 49.56 98 SER A O 1
ATOM 780 N N . ALA A 1 99 ? 14.018 2.361 -26.232 1.00 48.91 99 ALA A N 1
ATOM 781 C CA . ALA A 1 99 ? 15.340 2.421 -26.860 1.00 48.91 99 ALA A CA 1
ATOM 782 C C . ALA A 1 99 ? 15.458 1.478 -28.076 1.00 48.91 99 ALA A C 1
ATOM 784 O O . ALA A 1 99 ? 16.078 1.847 -29.072 1.00 48.91 99 ALA A O 1
ATOM 785 N N . ALA A 1 100 ? 14.798 0.313 -28.045 1.00 50.53 100 ALA A N 1
ATOM 786 C CA . ALA A 1 100 ? 14.733 -0.610 -29.184 1.00 50.53 100 ALA A CA 1
ATOM 787 C C . ALA A 1 100 ? 13.913 -0.055 -30.371 1.00 50.53 100 ALA A C 1
ATOM 789 O O . ALA A 1 100 ? 14.164 -0.415 -31.517 1.00 50.53 100 ALA A O 1
ATOM 790 N N . VAL A 1 101 ? 12.984 0.876 -30.124 1.00 53.12 101 VAL A N 1
ATOM 791 C CA . VAL A 1 101 ? 12.187 1.553 -31.169 1.00 53.12 101 VAL A CA 1
ATOM 792 C C . VAL A 1 101 ? 12.942 2.723 -31.834 1.00 53.12 101 VAL A C 1
ATOM 794 O O . VAL A 1 101 ? 12.464 3.292 -32.809 1.00 53.12 101 VAL A O 1
ATOM 797 N N . ARG A 1 102 ? 14.159 3.072 -31.386 1.00 51.19 102 ARG A N 1
ATOM 798 C CA . ARG A 1 102 ? 14.942 4.196 -31.946 1.00 51.19 102 ARG A CA 1
ATOM 799 C C . ARG A 1 102 ? 16.066 3.812 -32.921 1.00 51.19 102 ARG A C 1
ATOM 801 O O . ARG A 1 102 ? 16.814 4.698 -33.322 1.00 51.19 102 ARG A O 1
ATOM 808 N N . GLN A 1 103 ? 16.193 2.548 -33.344 1.00 57.31 103 GLN A N 1
ATOM 809 C CA . GLN A 1 103 ? 17.267 2.126 -34.270 1.00 57.31 103 GLN A CA 1
ATOM 810 C C . GLN A 1 103 ? 16.848 1.773 -35.708 1.00 57.31 103 GLN A C 1
ATOM 812 O O . GLN A 1 103 ? 17.712 1.419 -36.506 1.00 57.31 103 GLN A O 1
ATOM 817 N N . ILE A 1 104 ? 15.592 1.984 -36.106 1.00 53.81 104 ILE A N 1
ATOM 818 C CA . ILE A 1 104 ? 15.178 1.933 -37.526 1.00 53.81 104 ILE A CA 1
ATOM 819 C C . ILE A 1 104 ? 15.194 3.332 -38.161 1.00 53.81 104 ILE A C 1
ATOM 821 O O . ILE A 1 104 ? 14.199 3.801 -38.690 1.00 53.81 104 ILE A O 1
ATOM 825 N N . SER A 1 105 ? 16.354 3.993 -38.103 1.00 53.50 105 SER A N 1
ATOM 826 C CA . SER A 1 105 ? 16.701 5.125 -38.980 1.00 53.50 105 SER A CA 1
ATOM 827 C C . SER A 1 105 ? 18.207 5.124 -39.279 1.00 53.50 105 SER A C 1
ATOM 829 O O . SER A 1 105 ? 18.945 6.029 -38.902 1.00 53.50 105 SER A O 1
ATOM 831 N N . LYS A 1 106 ? 18.683 4.072 -39.942 1.00 51.00 106 LYS A N 1
ATOM 832 C CA . LYS A 1 106 ? 19.871 4.086 -40.814 1.00 51.00 106 LYS A CA 1
ATOM 833 C C . LYS A 1 106 ? 19.364 3.412 -42.095 1.00 51.00 106 LYS A C 1
ATOM 835 O O . LYS A 1 106 ? 18.791 2.338 -41.989 1.00 51.00 106 LYS A O 1
ATOM 840 N N . SER A 1 107 ? 19.406 3.950 -43.307 1.00 46.03 107 SER A N 1
ATOM 841 C CA . SER A 1 107 ? 20.352 4.844 -43.976 1.00 46.03 107 SER A CA 1
ATOM 842 C C . SER A 1 107 ? 19.722 5.177 -45.343 1.00 46.03 107 SER A C 1
ATOM 844 O O . SER A 1 107 ? 19.014 4.329 -45.880 1.00 46.03 107 SER A O 1
ATOM 846 N N . ASN A 1 108 ? 20.035 6.317 -45.962 1.00 41.22 108 ASN A N 1
ATOM 847 C CA . ASN A 1 108 ? 20.126 6.339 -47.425 1.00 41.22 108 ASN A CA 1
ATOM 848 C C . ASN A 1 108 ? 21.386 7.108 -47.845 1.00 41.22 108 ASN A C 1
ATOM 850 O O . ASN A 1 108 ? 21.420 8.329 -47.686 1.00 41.22 108 ASN A O 1
ATOM 854 N N . PRO A 1 109 ? 22.428 6.422 -48.336 1.00 55.66 109 PRO A N 1
ATOM 855 C CA . PRO A 1 109 ? 23.482 7.048 -49.108 1.00 55.66 109 PRO A CA 1
ATOM 856 C C . PRO A 1 109 ? 22.997 7.135 -50.558 1.00 55.66 109 PRO A C 1
ATOM 858 O O . PRO A 1 109 ? 22.854 6.111 -51.218 1.00 55.66 109 PRO A O 1
ATOM 861 N N . ASN A 1 110 ? 22.722 8.338 -51.057 1.00 44.41 110 ASN A N 1
ATOM 862 C CA . ASN A 1 110 ? 22.703 8.545 -52.501 1.00 44.41 110 ASN A CA 1
ATOM 863 C C . ASN A 1 110 ? 23.138 9.967 -52.852 1.00 44.41 110 ASN A C 1
ATOM 865 O O . ASN A 1 110 ? 22.370 10.925 -52.793 1.00 44.41 110 ASN A O 1
ATOM 869 N N . ASP A 1 111 ? 24.420 10.045 -53.181 1.00 53.28 111 ASP A N 1
ATOM 870 C CA . ASP A 1 111 ? 25.016 11.021 -54.077 1.00 53.28 111 ASP A CA 1
ATOM 871 C C . ASP A 1 111 ? 24.510 10.744 -55.504 1.00 53.28 111 ASP A C 1
ATOM 873 O O . ASP A 1 111 ? 24.660 9.620 -55.987 1.00 53.28 111 ASP A O 1
ATOM 877 N N . SER A 1 112 ? 23.876 11.732 -56.147 1.00 48.47 112 SER A N 1
ATOM 878 C CA . SER A 1 112 ? 24.096 12.097 -57.560 1.00 48.47 112 SER A CA 1
ATOM 879 C C . SER A 1 112 ? 23.041 13.091 -58.065 1.00 48.47 112 SER A C 1
ATOM 881 O O . SER A 1 112 ? 21.846 12.796 -58.077 1.00 48.47 112 SER A O 1
ATOM 883 N N . ASN A 1 113 ? 23.547 14.194 -58.628 1.00 48.56 113 ASN A N 1
ATOM 884 C CA . ASN A 1 113 ? 22.950 15.034 -59.676 1.00 48.56 113 ASN A CA 1
ATOM 885 C C . ASN A 1 113 ? 21.952 16.145 -59.274 1.00 48.56 113 ASN A C 1
ATOM 887 O O . ASN A 1 113 ? 20.737 15.949 -59.332 1.00 48.56 11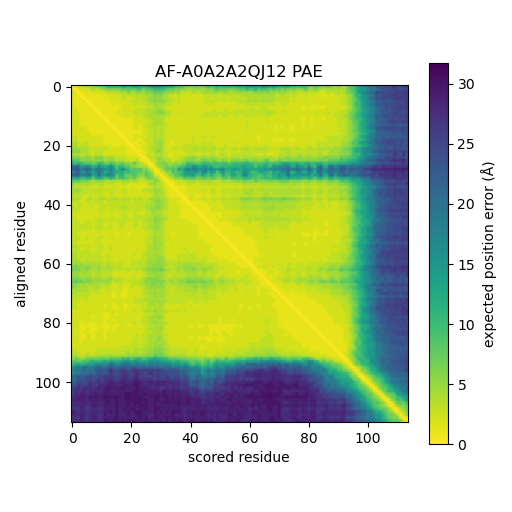3 ASN A O 1
ATOM 891 N N . ARG A 1 114 ? 22.472 17.358 -59.031 1.00 41.38 114 ARG A N 1
ATOM 892 C CA . ARG A 1 114 ? 22.239 18.533 -59.900 1.00 41.38 114 ARG A CA 1
ATOM 893 C C . ARG A 1 114 ? 23.259 19.639 -59.633 1.00 41.38 114 ARG A C 1
ATOM 895 O O . ARG A 1 114 ? 23.601 19.831 -58.448 1.00 41.38 114 ARG A O 1
#

Nearest PDB structures (foldseek):
  8onz-assembly1_Lh  TM=4.795E-01  e=1.004E+00  Thermochaetoides thermophila DSM 1495
  8tqw-assembly1_K  TM=4.810E-01  e=7.615E+00  Homo sapiens
  2jqq-assembly1_A  TM=5.933E-01  e=8.610E+00  Saccharomyces cerevisiae
  2rmk-assembly1_B  TM=4.282E-01  e=8.610E+00  Homo sapiens

Foldseek 3Di:
DVVLFVLCVPQVVVVCVQFPCVQADPVHCVVVHHPVVCPGLVSCLVCLVVLVVVLVCLVVVVGPPPPGDHDDPVSSCSSNVSSVVSVVVSVVVVVVVVVVVPPPDDDDDDDDDD

Mean predicted aligned error: 9.25 Å

Secondary structure (DSSP, 8-state):
-HHHHHHIIIIIHHHHHHHTTTTBSSS-BTTS---TT--SHHHHHH-HHHHHHHHHHHHTT-SS-TTSPPPPHHHHHHHHHHHHHHHHHHHHHHHHHHHHTT------------